Protein AF-F2SRP7-F1 (afdb_monomer)

Solvent-accessible surface area (backbone atoms only — not comparable to full-atom values): 8428 Å² total; per-residue (Å²): 132,83,82,77,86,71,60,65,74,60,65,52,56,50,86,56,75,53,79,65,42,71,67,52,56,50,50,50,52,54,52,51,53,50,48,52,53,48,50,54,50,49,51,56,52,48,57,59,52,58,64,74,75,65,91,77,84,80,84,82,91,74,97,70,97,66,96,82,58,80,70,66,54,55,60,52,47,66,62,46,48,64,56,35,51,52,22,53,72,42,93,46,66,67,43,25,52,54,24,49,50,50,52,52,56,52,62,66,43,94,68,86,41,64,58,69,64,52,56,74,71,56,52,63,64,57,53,56,70,72,46,75,83,77,136

Mean predicted aligned error: 18.13 Å

Radius of gyration: 30.45 Å; Cα contacts (8 Å, |Δi|>4): 37; chains: 1; bounding box: 60×26×94 Å

Foldseek 3Di:
DDDDDDDPVRVCPPPVPPVCDVVNVVVVVVVVVVVVVVVVVVVVVVVVVVVVPDPDDDDDDDDDPDPPCPPPVVVVCVVCVVQLLCLCPDPDPVSVVVSVVVLVVQQPDPPDRVVVVNVVSVCPVSVVVVDPDDD

Structure (mmCIF, N/CA/C/O backbone):
data_AF-F2SRP7-F1
#
_entry.id   AF-F2SRP7-F1
#
loop_
_atom_site.group_PDB
_atom_site.id
_atom_site.type_symbol
_atom_site.label_atom_id
_atom_site.label_alt_id
_atom_site.label_comp_id
_atom_site.label_asym_id
_atom_site.label_entity_id
_atom_site.label_seq_id
_atom_site.pdbx_PDB_ins_code
_atom_site.Cartn_x
_atom_site.Cartn_y
_atom_site.Cartn_z
_atom_site.occupancy
_atom_site.B_iso_or_equiv
_atom_site.auth_seq_id
_atom_site.auth_comp_id
_atom_site.auth_asym_id
_atom_site.auth_atom_id
_atom_site.pdbx_PDB_model_num
ATOM 1 N N . MET A 1 1 ? 28.237 0.890 -78.145 1.00 42.53 1 MET A N 1
ATOM 2 C CA . MET A 1 1 ? 28.627 1.470 -76.840 1.00 42.53 1 MET A CA 1
ATOM 3 C C . MET A 1 1 ? 29.367 0.392 -76.070 1.00 42.53 1 MET A C 1
ATOM 5 O O . MET A 1 1 ? 28.762 -0.626 -75.782 1.00 42.53 1 MET A O 1
ATOM 9 N N . ALA A 1 2 ? 30.671 0.552 -75.839 1.00 49.03 2 ALA A N 1
ATOM 10 C CA . ALA A 1 2 ? 31.455 -0.430 -75.093 1.00 49.03 2 ALA A CA 1
ATOM 11 C C . ALA A 1 2 ? 31.113 -0.331 -73.599 1.00 49.03 2 ALA A C 1
ATOM 13 O O . ALA A 1 2 ? 31.271 0.739 -73.003 1.00 49.03 2 ALA A O 1
ATOM 14 N N . GLU A 1 3 ? 30.631 -1.421 -73.003 1.00 59.94 3 GLU A N 1
ATOM 15 C CA . GLU A 1 3 ? 30.483 -1.526 -71.553 1.00 59.94 3 GLU A CA 1
ATOM 16 C C . GLU A 1 3 ? 31.874 -1.418 -70.923 1.00 59.94 3 GLU A C 1
ATOM 18 O O . GLU A 1 3 ? 32.728 -2.290 -71.079 1.00 59.94 3 GLU A O 1
ATOM 23 N N . ARG A 1 4 ? 32.142 -0.297 -70.245 1.00 69.12 4 ARG A N 1
ATOM 24 C CA . ARG A 1 4 ? 33.375 -0.142 -69.475 1.00 69.12 4 ARG A CA 1
ATOM 25 C C . ARG A 1 4 ? 33.330 -1.139 -68.321 1.00 69.12 4 ARG A C 1
ATOM 27 O O . ARG A 1 4 ? 32.534 -0.970 -67.403 1.00 69.12 4 ARG A O 1
ATOM 34 N N . TYR A 1 5 ? 34.191 -2.152 -68.372 1.00 74.62 5 TYR A N 1
ATOM 35 C CA . TYR A 1 5 ? 34.390 -3.097 -67.278 1.00 74.62 5 TYR A CA 1
ATOM 36 C C . TYR A 1 5 ? 34.846 -2.341 -66.025 1.00 74.62 5 TYR A C 1
ATOM 38 O O . TYR A 1 5 ? 35.922 -1.738 -65.999 1.00 74.62 5 TYR A O 1
ATOM 46 N N . ILE A 1 6 ? 34.003 -2.336 -64.992 1.00 72.06 6 ILE A N 1
ATOM 47 C CA . ILE A 1 6 ? 34.319 -1.745 -63.692 1.00 72.06 6 ILE A CA 1
ATOM 48 C C . ILE A 1 6 ? 34.715 -2.888 -62.753 1.00 72.06 6 I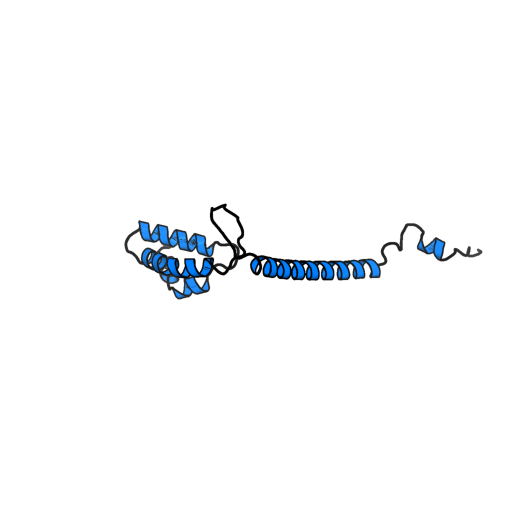LE A C 1
ATOM 50 O O . ILE A 1 6 ? 33.888 -3.767 -62.507 1.00 72.06 6 ILE A O 1
ATOM 54 N N . PRO A 1 7 ? 35.934 -2.875 -62.186 1.00 74.25 7 PRO A N 1
ATOM 55 C CA . PRO A 1 7 ? 36.360 -3.896 -61.237 1.00 74.25 7 PRO A CA 1
ATOM 56 C C . PRO A 1 7 ? 35.437 -3.989 -60.009 1.00 74.25 7 PRO A C 1
ATOM 58 O O . PRO A 1 7 ? 35.095 -2.971 -59.399 1.00 74.25 7 PRO A O 1
ATOM 61 N N . GLU A 1 8 ? 35.077 -5.212 -59.608 1.00 66.06 8 GLU A N 1
ATOM 62 C CA . GLU A 1 8 ? 34.127 -5.508 -58.514 1.00 66.06 8 GLU A CA 1
ATOM 63 C C . GLU A 1 8 ? 34.507 -4.852 -57.171 1.00 66.06 8 GLU A C 1
ATOM 65 O O . GLU A 1 8 ? 33.647 -4.324 -56.462 1.00 66.06 8 GLU A O 1
ATOM 70 N N . HIS A 1 9 ? 35.802 -4.768 -56.846 1.00 68.00 9 HIS A N 1
ATOM 71 C CA . HIS A 1 9 ? 36.281 -4.077 -55.639 1.00 68.00 9 HIS A CA 1
ATOM 72 C C . HIS A 1 9 ? 35.957 -2.573 -55.654 1.00 68.00 9 HIS A C 1
ATOM 74 O O . HIS A 1 9 ? 35.644 -1.984 -54.624 1.00 68.00 9 HIS A O 1
ATOM 80 N N . ARG A 1 10 ? 35.970 -1.940 -56.833 1.00 68.88 10 ARG A N 1
ATOM 81 C CA . ARG A 1 10 ? 35.653 -0.515 -56.996 1.00 68.88 10 ARG A CA 1
ATOM 82 C C . ARG A 1 10 ? 34.143 -0.275 -56.937 1.00 68.88 10 ARG A C 1
ATOM 84 O O . ARG A 1 10 ? 33.699 0.754 -56.435 1.00 68.88 10 ARG A O 1
ATOM 91 N N . ARG A 1 11 ? 33.355 -1.245 -57.414 1.00 65.94 11 ARG A N 1
ATOM 92 C CA . ARG A 1 11 ? 31.885 -1.222 -57.399 1.00 65.94 11 ARG A CA 1
ATOM 93 C C . ARG A 1 11 ? 31.311 -1.415 -55.990 1.00 65.94 11 ARG A C 1
ATOM 95 O O . ARG A 1 11 ? 30.336 -0.760 -55.637 1.00 65.94 11 ARG A O 1
ATOM 102 N N . THR A 1 12 ? 31.948 -2.254 -55.176 1.00 61.66 12 THR A N 1
ATOM 103 C CA . THR A 1 12 ? 31.544 -2.551 -53.787 1.00 61.66 12 THR A CA 1
ATOM 104 C C . THR A 1 12 ? 31.955 -1.476 -52.774 1.00 61.66 12 THR A C 1
ATOM 106 O O . THR A 1 12 ? 31.278 -1.309 -51.761 1.00 61.66 12 THR A O 1
ATOM 109 N N . GLN A 1 13 ? 33.014 -0.707 -53.051 1.00 63.81 13 GLN A N 1
ATOM 110 C CA . GLN A 1 13 ? 33.516 0.358 -52.165 1.00 63.81 13 GLN A CA 1
ATOM 111 C C . GLN A 1 13 ? 32.942 1.754 -52.474 1.00 63.81 13 GLN A C 1
ATOM 113 O O . GLN A 1 13 ? 33.062 2.674 -51.663 1.00 63.81 13 GLN A O 1
ATOM 118 N N . PHE A 1 14 ? 32.286 1.944 -53.623 1.00 59.75 14 PHE A N 1
ATOM 119 C CA . PHE A 1 14 ? 31.694 3.232 -53.983 1.00 59.75 14 PHE A CA 1
ATOM 120 C C . PHE A 1 14 ? 30.504 3.586 -53.068 1.00 59.75 14 PHE A C 1
ATOM 122 O O . PHE A 1 14 ? 29.571 2.799 -52.896 1.00 59.75 14 PHE A O 1
ATOM 129 N N . LYS A 1 15 ? 30.526 4.798 -52.490 1.00 60.12 15 LYS A N 1
ATOM 130 C CA . LYS A 1 15 ? 29.498 5.343 -51.576 1.00 60.12 15 LYS A CA 1
ATOM 131 C C . LYS A 1 15 ? 29.211 4.49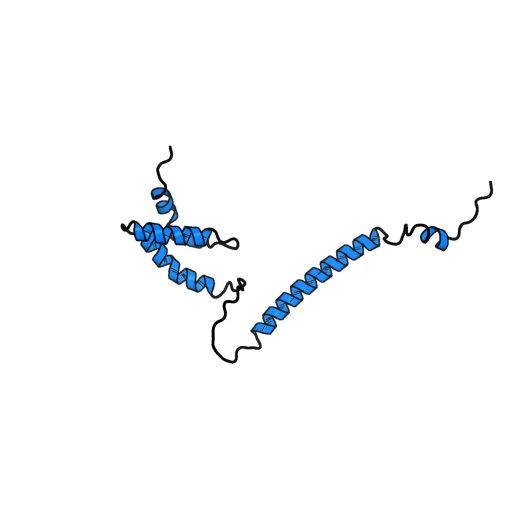7 -50.325 1.00 60.12 15 LYS A C 1
ATOM 133 O O . LYS A 1 15 ? 28.099 4.569 -49.809 1.00 60.12 15 LYS A O 1
ATOM 138 N N . ALA A 1 16 ? 30.168 3.687 -49.857 1.00 58.16 16 ALA A N 1
ATOM 139 C CA . ALA A 1 16 ? 29.989 2.829 -48.676 1.00 58.16 16 ALA A CA 1
ATOM 140 C C . ALA A 1 16 ? 28.695 1.982 -48.729 1.00 58.16 16 ALA A C 1
ATOM 142 O O . ALA A 1 16 ? 28.152 1.563 -47.713 1.00 58.16 16 ALA A O 1
ATOM 143 N N . LYS A 1 17 ? 28.172 1.701 -49.932 1.00 55.81 17 LYS A N 1
ATOM 144 C CA . LYS A 1 17 ? 26.840 1.104 -50.116 1.00 55.81 17 LYS A CA 1
ATOM 145 C C . LYS A 1 17 ? 26.774 -0.364 -49.659 1.00 55.81 17 LYS A C 1
ATOM 147 O O . LYS A 1 17 ? 25.708 -0.969 -49.693 1.00 55.81 17 LYS A O 1
ATOM 152 N N . GLY A 1 18 ? 27.915 -0.919 -49.240 1.00 55.03 18 GLY A N 1
ATOM 153 C CA . GLY A 1 18 ? 28.077 -2.248 -48.661 1.00 55.03 18 GLY A CA 1
ATOM 154 C C . GLY A 1 18 ? 28.767 -2.278 -47.293 1.00 55.03 18 GLY A C 1
ATOM 155 O O . GLY A 1 18 ? 29.137 -3.370 -46.877 1.00 55.03 18 GLY A O 1
ATOM 156 N N . THR A 1 19 ? 28.955 -1.144 -46.596 1.00 57.66 19 THR A N 1
ATOM 157 C CA . THR A 1 19 ? 29.551 -1.142 -45.236 1.00 57.66 19 THR A CA 1
ATOM 158 C C . THR A 1 19 ? 28.616 -1.675 -44.159 1.00 57.66 19 THR A C 1
ATOM 160 O O . THR A 1 19 ? 29.074 -1.983 -43.071 1.00 57.66 19 THR A O 1
ATOM 163 N N . PHE A 1 20 ? 27.319 -1.776 -44.446 1.00 59.84 20 PHE A N 1
ATOM 164 C CA . PHE A 1 20 ? 26.365 -2.464 -43.586 1.00 59.84 20 PHE A CA 1
ATOM 165 C C . PHE A 1 20 ? 25.453 -3.297 -44.471 1.00 59.84 20 PHE A C 1
ATOM 167 O O . PHE A 1 20 ? 24.365 -2.868 -44.866 1.00 59.84 20 PHE A O 1
ATOM 174 N N . LYS A 1 21 ? 25.923 -4.491 -44.840 1.00 68.44 21 LYS A N 1
ATOM 175 C CA . LYS A 1 21 ? 25.038 -5.478 -45.467 1.00 68.44 21 LYS A CA 1
ATOM 176 C C . LYS A 1 21 ? 23.874 -5.731 -44.501 1.00 68.44 21 LYS A C 1
ATOM 178 O O . LYS A 1 21 ? 24.071 -5.740 -43.288 1.00 68.44 21 LYS A O 1
ATOM 183 N N . GLN A 1 22 ? 22.657 -5.919 -45.009 1.00 66.50 22 GLN A N 1
ATOM 184 C CA . GLN A 1 22 ? 21.487 -6.212 -44.161 1.00 66.50 22 GLN A CA 1
ATOM 185 C C . GLN A 1 22 ? 21.757 -7.395 -43.211 1.00 66.50 22 GLN A C 1
ATOM 187 O O . GLN A 1 22 ? 21.367 -7.356 -42.044 1.00 66.50 22 GLN A O 1
ATOM 192 N N . ASP A 1 23 ? 22.532 -8.375 -43.678 1.00 69.44 23 ASP A N 1
ATOM 193 C CA . ASP A 1 23 ? 22.999 -9.513 -42.884 1.00 69.44 23 ASP A CA 1
ATOM 194 C C . ASP A 1 23 ? 23.930 -9.109 -41.734 1.00 69.44 23 ASP A C 1
ATOM 196 O O . ASP A 1 23 ? 23.852 -9.673 -40.649 1.00 69.44 23 ASP A O 1
ATOM 200 N N . GLU A 1 24 ? 24.772 -8.095 -41.925 1.00 74.00 24 GLU A N 1
ATOM 201 C CA . GLU A 1 24 ? 25.683 -7.578 -40.902 1.00 74.00 24 GLU A CA 1
ATOM 202 C C . GLU A 1 24 ? 24.930 -6.793 -39.820 1.00 74.00 24 GLU A C 1
ATOM 204 O O . GLU A 1 24 ? 25.198 -6.954 -38.633 1.00 74.00 24 GLU A O 1
ATOM 209 N N . LEU A 1 25 ? 23.909 -6.017 -40.201 1.00 73.25 25 LEU A N 1
ATOM 210 C CA . LEU A 1 25 ? 23.003 -5.350 -39.254 1.00 73.25 25 LEU A CA 1
ATOM 211 C C . LEU A 1 25 ? 22.171 -6.353 -38.452 1.00 73.25 25 LEU A C 1
ATOM 213 O O . LEU A 1 25 ? 21.929 -6.157 -37.259 1.00 73.25 25 LEU A O 1
ATOM 217 N N . ARG A 1 26 ? 21.711 -7.425 -39.103 1.00 79.25 26 ARG A N 1
ATOM 218 C CA . ARG A 1 26 ? 20.987 -8.509 -38.439 1.00 79.25 26 ARG A CA 1
ATOM 219 C C . ARG A 1 26 ? 21.894 -9.250 -37.459 1.00 79.25 26 ARG A C 1
ATOM 221 O O . ARG A 1 26 ? 21.536 -9.360 -36.290 1.00 79.25 26 ARG A O 1
ATOM 228 N N . ARG A 1 27 ? 23.085 -9.646 -37.905 1.00 82.62 27 ARG A N 1
ATOM 229 C CA . ARG A 1 27 ? 24.101 -10.290 -37.071 1.00 82.62 27 ARG A CA 1
ATOM 230 C C . ARG A 1 27 ? 24.484 -9.418 -35.874 1.00 82.62 27 ARG A C 1
ATOM 232 O O . ARG A 1 27 ? 24.480 -9.907 -34.754 1.00 82.62 27 ARG A O 1
ATOM 239 N N . ARG A 1 28 ? 24.697 -8.114 -36.074 1.00 82.94 28 ARG A N 1
ATOM 240 C CA . ARG A 1 28 ? 25.009 -7.171 -34.988 1.00 82.94 28 ARG A CA 1
ATOM 241 C C . ARG A 1 28 ? 23.888 -7.075 -33.951 1.00 82.94 28 ARG A C 1
ATOM 243 O O . ARG A 1 28 ? 24.176 -7.012 -32.762 1.00 82.94 28 ARG A O 1
ATOM 250 N N . ARG A 1 29 ? 22.616 -7.085 -34.371 1.00 84.19 29 ARG A N 1
ATOM 251 C CA . ARG A 1 29 ? 21.470 -7.108 -33.439 1.00 84.19 29 ARG A CA 1
ATOM 252 C C . ARG A 1 29 ? 21.411 -8.403 -32.632 1.00 84.19 29 ARG A C 1
ATOM 254 O O . ARG A 1 29 ? 21.135 -8.358 -31.436 1.00 84.19 29 ARG A O 1
ATOM 261 N N . GLU A 1 30 ? 21.660 -9.536 -33.278 1.00 87.19 30 GLU A N 1
ATOM 262 C CA . GLU A 1 30 ? 21.671 -10.848 -32.627 1.00 87.19 30 GLU A CA 1
ATOM 263 C C . GLU A 1 30 ? 22.833 -10.953 -31.623 1.00 87.19 30 GLU A C 1
ATOM 265 O O . GLU A 1 30 ? 22.611 -11.315 -30.468 1.00 87.19 30 GLU A O 1
ATOM 270 N N . GLU A 1 31 ? 24.040 -10.532 -32.012 1.00 89.56 31 GLU A N 1
ATOM 271 C CA . GLU A 1 31 ? 25.229 -10.496 -31.149 1.00 89.56 31 GLU A CA 1
ATOM 272 C C . GLU A 1 31 ? 25.028 -9.570 -29.939 1.00 89.56 31 GLU A C 1
ATOM 274 O O . GLU A 1 31 ? 25.222 -10.005 -28.804 1.00 89.56 31 GLU A O 1
ATOM 279 N N . GLN A 1 32 ? 24.537 -8.341 -30.148 1.00 88.94 32 GLN A N 1
ATOM 280 C CA . GLN A 1 32 ? 24.255 -7.396 -29.058 1.00 88.94 32 GLN A CA 1
ATOM 281 C C . GLN A 1 32 ? 23.196 -7.927 -28.088 1.00 88.94 32 GLN A C 1
ATOM 283 O O . GLN A 1 32 ? 23.334 -7.787 -26.875 1.00 88.94 32 GLN A O 1
ATOM 288 N N . GLN A 1 33 ? 22.136 -8.567 -28.589 1.00 88.94 33 GLN A N 1
ATOM 289 C CA . GLN A 1 33 ? 21.108 -9.138 -27.720 1.00 88.94 33 GLN A CA 1
ATOM 290 C C . GLN A 1 33 ? 21.659 -10.292 -26.870 1.00 88.94 33 GLN A C 1
ATOM 292 O O . GLN A 1 33 ? 21.318 -10.410 -25.690 1.00 88.94 33 GLN A O 1
ATOM 297 N N . VAL A 1 34 ? 22.496 -11.153 -27.454 1.00 91.06 34 VAL A N 1
ATOM 298 C CA . VAL A 1 34 ? 23.145 -12.252 -26.729 1.00 91.06 34 VAL A CA 1
ATOM 299 C C . VAL A 1 34 ? 24.117 -11.709 -25.684 1.00 91.06 34 VAL A C 1
ATOM 301 O O . VAL A 1 34 ? 24.115 -12.199 -24.554 1.00 91.06 34 VAL A O 1
ATOM 304 N N . GLU A 1 35 ? 24.887 -10.677 -26.021 1.00 91.44 35 GLU A N 1
ATOM 305 C CA . GLU A 1 35 ? 25.814 -10.012 -25.106 1.00 91.44 35 GLU A CA 1
ATOM 306 C C . GLU A 1 35 ? 25.080 -9.390 -23.914 1.00 91.44 35 GLU A C 1
ATOM 308 O O . GLU A 1 35 ? 25.421 -9.698 -22.775 1.00 91.44 35 GLU A O 1
ATOM 313 N N . ILE A 1 36 ? 23.983 -8.658 -24.147 1.00 89.06 36 ILE A N 1
ATOM 314 C CA . ILE A 1 36 ? 23.136 -8.100 -23.078 1.00 89.06 36 ILE A CA 1
ATOM 315 C C . ILE A 1 36 ? 22.589 -9.210 -22.171 1.00 89.06 36 ILE A C 1
ATOM 317 O O . ILE A 1 36 ? 22.611 -9.096 -20.945 1.00 89.06 36 ILE A O 1
ATOM 321 N N . ARG A 1 37 ? 22.106 -10.320 -22.747 1.00 88.62 37 ARG A N 1
ATOM 322 C CA . ARG A 1 37 ? 21.601 -11.459 -21.959 1.00 88.62 37 ARG A CA 1
ATOM 323 C C . ARG A 1 37 ? 22.706 -12.123 -21.141 1.00 88.62 37 ARG A C 1
ATOM 325 O O . ARG A 1 37 ? 22.458 -12.515 -20.001 1.00 88.62 37 ARG A O 1
ATOM 332 N N . LYS A 1 38 ? 23.905 -12.266 -21.711 1.00 91.88 38 LYS A N 1
ATOM 333 C CA . LYS A 1 38 ? 25.068 -12.845 -21.032 1.00 91.88 38 LYS A CA 1
ATOM 334 C C . LYS A 1 38 ? 25.543 -11.935 -19.903 1.00 91.88 38 LYS A C 1
ATOM 336 O O . LYS A 1 38 ? 25.690 -12.427 -18.793 1.00 91.88 38 LYS A O 1
ATOM 341 N N . GLN A 1 39 ? 25.673 -10.635 -20.157 1.00 85.94 39 GLN A N 1
ATOM 342 C CA . GLN A 1 39 ? 26.057 -9.634 -19.165 1.00 85.94 39 GLN A CA 1
ATOM 343 C C . GLN A 1 39 ? 25.051 -9.585 -18.014 1.00 85.94 39 GLN A C 1
ATOM 345 O O . GLN A 1 39 ? 25.449 -9.677 -16.861 1.00 85.94 39 GLN A O 1
ATOM 350 N N . LYS A 1 40 ? 23.741 -9.577 -18.302 1.00 89.19 40 LYS A N 1
ATOM 351 C CA . LYS A 1 40 ? 22.703 -9.635 -17.260 1.00 89.19 40 LYS A CA 1
ATOM 352 C C . LYS A 1 40 ? 22.770 -10.934 -16.450 1.00 89.19 40 LYS A C 1
ATOM 354 O O . LYS A 1 40 ? 22.550 -10.920 -15.241 1.00 89.19 40 LYS A O 1
ATOM 359 N N . ARG A 1 41 ? 23.063 -12.075 -17.086 1.00 88.19 41 ARG A N 1
ATOM 360 C CA . ARG A 1 41 ? 23.262 -13.353 -16.377 1.00 88.19 41 ARG A CA 1
ATOM 361 C C . ARG A 1 41 ? 24.507 -13.308 -15.489 1.00 88.19 41 ARG A C 1
ATOM 363 O O . ARG A 1 41 ? 24.453 -13.783 -14.360 1.00 88.19 41 ARG A O 1
ATOM 370 N N . GLU A 1 42 ? 25.603 -12.760 -15.997 1.00 84.94 42 GLU A N 1
ATOM 371 C CA . GLU A 1 42 ? 26.875 -12.640 -15.289 1.00 84.94 42 GLU A CA 1
ATOM 372 C C . GLU A 1 42 ? 26.778 -11.674 -14.107 1.00 84.94 42 GLU A C 1
ATOM 374 O O . GLU A 1 42 ? 27.212 -12.020 -13.017 1.00 84.94 42 GLU A O 1
ATOM 379 N N . GLU A 1 43 ? 26.104 -10.536 -14.273 1.00 83.25 43 GLU A N 1
ATOM 380 C CA . GLU A 1 43 ? 25.811 -9.582 -13.203 1.00 83.25 43 GLU A CA 1
ATOM 381 C C . GLU A 1 43 ? 24.980 -10.230 -12.085 1.00 83.25 43 GLU A C 1
ATOM 383 O O . GLU A 1 43 ? 25.334 -10.135 -10.911 1.00 83.25 43 GLU A O 1
ATOM 388 N N . ASN A 1 44 ? 23.920 -10.967 -12.435 1.00 75.75 44 ASN A N 1
ATOM 389 C CA . ASN A 1 44 ? 23.123 -11.710 -11.453 1.00 75.75 44 ASN A CA 1
ATOM 390 C C . ASN A 1 44 ? 23.947 -12.785 -10.725 1.00 75.75 44 ASN A C 1
ATOM 392 O O . ASN A 1 44 ? 23.777 -12.999 -9.525 1.00 75.75 44 ASN A O 1
ATOM 396 N N . LEU A 1 45 ? 24.852 -13.469 -11.431 1.00 74.56 45 LEU A N 1
ATOM 397 C CA . LEU A 1 45 ? 25.727 -14.474 -10.832 1.00 74.56 45 LEU A CA 1
ATOM 398 C C . LEU A 1 45 ? 26.798 -13.837 -9.929 1.00 74.56 45 LEU A C 1
ATOM 400 O O . LEU A 1 45 ? 27.111 -14.387 -8.875 1.00 74.56 45 LEU A O 1
ATOM 404 N N . ALA A 1 46 ? 27.337 -12.680 -10.320 1.00 76.31 46 ALA A N 1
ATOM 405 C CA . ALA A 1 46 ? 28.306 -11.912 -9.547 1.00 76.31 46 ALA A CA 1
ATOM 406 C C . ALA A 1 46 ? 27.685 -11.363 -8.257 1.00 76.31 46 ALA A C 1
ATOM 408 O O . ALA A 1 46 ? 28.277 -11.538 -7.195 1.00 76.31 46 ALA A O 1
ATOM 409 N N . LYS A 1 47 ? 26.463 -10.814 -8.318 1.00 77.69 47 LYS A N 1
ATOM 410 C CA . LYS A 1 47 ? 25.692 -10.385 -7.135 1.00 77.69 47 LYS A CA 1
ATOM 411 C C . LYS A 1 47 ? 25.515 -11.528 -6.130 1.00 77.69 47 LYS A C 1
ATOM 413 O O . LYS A 1 47 ? 25.835 -11.374 -4.956 1.00 77.69 47 LYS A O 1
ATOM 418 N N . ARG A 1 48 ? 25.138 -12.723 -6.603 1.00 68.25 48 ARG A N 1
ATOM 419 C CA . ARG A 1 48 ? 25.011 -13.926 -5.753 1.00 68.25 48 ARG A CA 1
ATOM 420 C C . ARG A 1 48 ? 26.338 -14.384 -5.138 1.00 68.25 48 ARG A C 1
ATOM 422 O O . ARG A 1 48 ? 26.352 -14.876 -4.016 1.00 68.25 48 ARG A O 1
ATOM 429 N N . ARG A 1 49 ? 27.458 -14.232 -5.852 1.00 67.19 49 ARG A N 1
ATOM 430 C CA . ARG A 1 49 ? 28.797 -14.586 -5.346 1.00 67.19 49 ARG A CA 1
ATOM 431 C C . ARG A 1 49 ? 29.358 -13.551 -4.367 1.00 67.19 49 ARG A C 1
ATOM 433 O O . ARG A 1 49 ? 30.041 -13.945 -3.430 1.00 67.19 49 ARG A O 1
ATOM 440 N N . GLY A 1 50 ? 29.047 -12.267 -4.555 1.00 54.22 50 GLY A N 1
ATOM 441 C CA . GLY A 1 50 ? 29.457 -11.182 -3.657 1.00 54.22 50 GLY A CA 1
ATOM 442 C C . GLY A 1 50 ? 28.825 -11.280 -2.267 1.00 54.22 50 GLY A C 1
ATOM 443 O O . GLY A 1 50 ? 29.484 -10.981 -1.279 1.00 54.22 50 GLY A O 1
ATOM 444 N N . ILE A 1 51 ? 27.593 -11.789 -2.181 1.00 54.34 51 ILE A N 1
ATOM 445 C CA . ILE A 1 51 ? 26.880 -11.980 -0.906 1.00 54.34 51 ILE A CA 1
ATOM 446 C C . ILE A 1 51 ? 27.377 -13.235 -0.158 1.00 54.34 51 ILE A C 1
ATOM 448 O O . ILE A 1 51 ? 27.402 -13.261 1.068 1.00 54.34 51 ILE A O 1
ATOM 452 N N . GLY A 1 52 ? 27.855 -14.262 -0.871 1.00 45.03 52 GLY A N 1
ATOM 453 C CA . GLY A 1 52 ? 28.332 -15.511 -0.258 1.00 45.03 52 GLY A CA 1
ATOM 454 C C . GLY A 1 52 ? 29.732 -15.462 0.373 1.00 45.03 52 GLY A C 1
ATOM 455 O O . GLY A 1 52 ? 30.104 -16.407 1.062 1.00 45.03 52 GLY A O 1
ATOM 456 N N . ALA A 1 53 ? 30.520 -14.405 0.141 1.00 43.34 53 ALA A N 1
ATOM 457 C CA . ALA A 1 53 ? 31.933 -14.344 0.546 1.00 43.34 53 ALA A CA 1
ATOM 458 C C . ALA A 1 53 ? 32.249 -13.304 1.640 1.00 43.34 53 ALA A C 1
ATOM 460 O O . ALA A 1 53 ? 33.405 -13.184 2.039 1.00 43.34 53 ALA A O 1
ATOM 461 N N . GLY A 1 54 ? 31.252 -12.561 2.131 1.00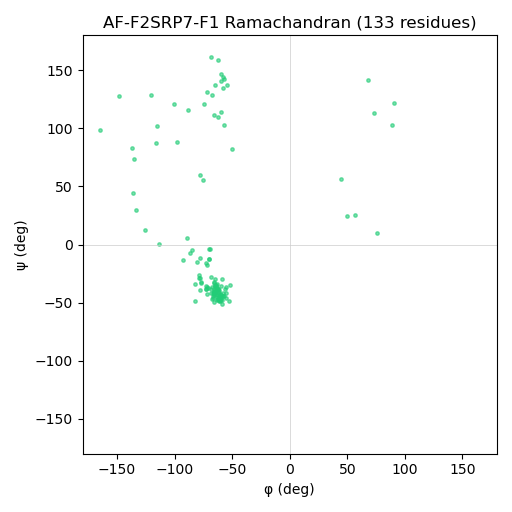 40.16 54 GLY A N 1
ATOM 462 C CA . GLY A 1 54 ? 31.466 -11.414 3.018 1.00 40.16 54 GLY A CA 1
ATOM 463 C C . GLY A 1 54 ? 30.512 -11.339 4.205 1.00 40.16 54 GLY A C 1
ATOM 464 O O . GLY A 1 54 ? 30.004 -10.263 4.487 1.00 40.16 54 GLY A O 1
ATOM 465 N N . ILE A 1 55 ? 30.248 -12.446 4.908 1.00 38.16 55 ILE A N 1
ATOM 466 C CA . ILE A 1 55 ? 29.631 -12.376 6.244 1.00 38.16 55 ILE A CA 1
ATOM 467 C C . ILE A 1 55 ? 30.746 -12.476 7.280 1.00 38.16 55 ILE A C 1
ATOM 469 O O . ILE A 1 55 ? 31.133 -13.552 7.729 1.00 38.16 55 ILE A O 1
ATOM 473 N N . GLY A 1 56 ? 31.283 -11.308 7.616 1.00 36.03 56 GLY A N 1
ATOM 474 C CA . GLY A 1 56 ? 32.266 -11.115 8.665 1.00 36.03 56 GLY A CA 1
ATOM 475 C C . GLY A 1 56 ? 32.365 -9.638 9.023 1.00 36.03 56 GLY A C 1
ATOM 476 O O . GLY A 1 56 ? 33.095 -8.907 8.367 1.00 36.03 56 GLY A O 1
ATOM 477 N N . ALA A 1 57 ? 31.678 -9.275 10.107 1.00 32.09 57 ALA A N 1
ATOM 478 C CA . ALA A 1 57 ? 31.864 -8.080 10.934 1.00 32.09 57 ALA A CA 1
ATOM 479 C C . ALA A 1 57 ? 31.090 -6.782 10.597 1.00 32.09 57 ALA A C 1
ATOM 481 O O . ALA A 1 57 ? 31.265 -6.151 9.563 1.00 32.09 57 ALA A O 1
ATOM 482 N N . SER A 1 58 ? 30.337 -6.3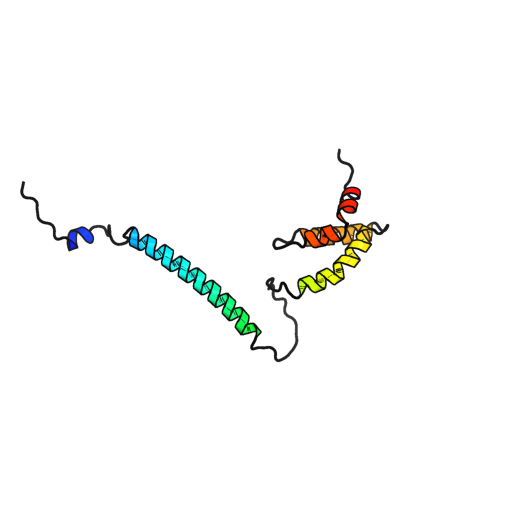80 11.633 1.00 32.16 58 SER A N 1
ATOM 483 C CA . SER A 1 58 ? 30.185 -5.032 12.207 1.00 32.16 58 SER A CA 1
ATOM 484 C C . SER A 1 58 ? 29.388 -3.946 11.474 1.00 32.16 58 SER A C 1
ATOM 486 O O . SER A 1 58 ? 29.855 -3.380 10.497 1.00 32.16 58 SER A O 1
ATOM 488 N N . ASP A 1 59 ? 28.271 -3.598 12.127 1.00 33.94 59 ASP A N 1
ATOM 489 C CA . ASP A 1 59 ? 27.952 -2.270 12.684 1.00 33.94 59 ASP A CA 1
ATOM 490 C C . ASP A 1 59 ? 27.705 -1.071 11.751 1.00 33.94 59 ASP A C 1
ATOM 492 O O . ASP A 1 59 ? 28.423 -0.818 10.792 1.00 33.94 59 ASP A O 1
ATOM 496 N N . GLY A 1 60 ? 26.726 -0.258 12.159 1.00 36.69 60 GLY A N 1
ATOM 497 C CA . GLY A 1 60 ? 26.655 1.159 11.806 1.00 36.69 60 GLY A CA 1
ATOM 498 C C . GLY A 1 60 ? 25.910 1.478 10.514 1.00 36.69 60 GLY A C 1
ATOM 499 O O . GLY A 1 60 ? 26.432 1.336 9.415 1.00 36.69 60 GLY A O 1
ATOM 500 N N . GLY A 1 61 ? 24.678 1.963 10.664 1.00 44.28 61 GLY A N 1
ATOM 501 C CA . GLY A 1 61 ? 23.759 2.222 9.565 1.00 44.28 61 GLY A CA 1
ATOM 502 C C . GLY A 1 61 ? 24.251 3.224 8.525 1.00 44.28 61 GLY A C 1
ATOM 503 O O . GLY A 1 61 ? 24.873 4.227 8.849 1.00 44.28 61 GLY A O 1
ATOM 504 N N . MET A 1 62 ? 23.853 2.976 7.280 1.00 33.66 62 MET A N 1
ATOM 505 C CA . MET A 1 62 ? 23.700 3.980 6.237 1.00 33.66 62 MET A CA 1
ATOM 506 C C . MET A 1 62 ? 22.561 3.531 5.327 1.00 33.66 62 MET A C 1
ATOM 508 O O . MET A 1 62 ? 22.522 2.395 4.861 1.00 33.66 62 MET A O 1
ATOM 512 N N . LEU A 1 63 ? 21.621 4.445 5.123 1.00 47.56 63 LEU A N 1
ATOM 513 C CA . LEU A 1 63 ? 20.467 4.330 4.246 1.00 47.56 63 LEU A CA 1
ATOM 514 C C . LEU A 1 63 ? 20.956 4.020 2.823 1.00 47.56 63 LEU A C 1
ATOM 516 O O . LEU A 1 63 ? 21.452 4.906 2.130 1.00 47.56 63 LEU A O 1
ATOM 520 N N . ALA A 1 64 ? 20.845 2.763 2.407 1.00 39.62 64 ALA A N 1
ATOM 521 C CA . ALA A 1 64 ? 21.063 2.347 1.033 1.00 39.62 64 ALA A CA 1
ATOM 522 C C . ALA A 1 64 ? 19.731 1.834 0.489 1.00 39.62 64 ALA A C 1
ATOM 524 O O . ALA A 1 64 ? 19.285 0.734 0.804 1.00 39.62 64 ALA A O 1
ATOM 525 N N . ASP A 1 65 ? 19.106 2.707 -0.294 1.00 40.19 65 ASP A N 1
ATOM 526 C CA . ASP A 1 65 ? 18.027 2.467 -1.245 1.00 40.19 65 ASP A CA 1
ATOM 527 C C . ASP A 1 65 ? 18.391 1.288 -2.170 1.00 40.19 65 ASP A C 1
ATOM 529 O O . ASP A 1 65 ? 18.964 1.456 -3.245 1.00 40.19 65 ASP A O 1
ATOM 533 N N . SER A 1 66 ? 18.166 0.064 -1.689 1.00 37.06 66 SER A N 1
ATOM 534 C CA . SER A 1 66 ? 18.449 -1.186 -2.397 1.00 37.06 66 SER A CA 1
ATOM 535 C C . SER A 1 66 ? 17.259 -2.130 -2.235 1.00 37.06 66 SER A C 1
ATOM 537 O O . SER A 1 66 ? 17.298 -3.108 -1.492 1.00 37.06 66 SER A O 1
ATOM 539 N N . ASP A 1 67 ? 16.188 -1.794 -2.951 1.00 45.66 67 ASP A N 1
ATOM 540 C CA . ASP A 1 67 ? 14.912 -2.511 -3.063 1.00 45.66 67 ASP A CA 1
ATOM 541 C C . ASP A 1 67 ? 15.026 -3.769 -3.963 1.00 45.66 67 ASP A C 1
ATOM 543 O O . ASP A 1 67 ? 14.333 -3.908 -4.970 1.00 45.66 67 ASP A O 1
ATOM 547 N N . ASP A 1 68 ? 15.960 -4.675 -3.639 1.00 40.69 68 ASP A N 1
ATOM 548 C CA . ASP A 1 68 ? 16.091 -6.012 -4.265 1.00 40.69 68 ASP A CA 1
ATOM 549 C C . ASP A 1 68 ? 16.283 -7.122 -3.213 1.00 40.69 68 ASP A C 1
ATOM 551 O O . ASP A 1 68 ? 16.915 -8.143 -3.462 1.00 40.69 68 ASP A O 1
ATOM 555 N N . GLU A 1 69 ? 15.725 -6.928 -2.017 1.00 42.91 69 GLU A N 1
ATOM 556 C CA . GLU A 1 69 ? 15.667 -7.939 -0.961 1.00 42.91 69 GLU A CA 1
ATOM 557 C C . GLU A 1 69 ? 14.196 -8.280 -0.682 1.00 42.91 69 GLU A C 1
ATOM 559 O O . GLU A 1 69 ? 13.540 -7.713 0.187 1.00 42.91 69 GLU A O 1
ATOM 564 N N . ALA A 1 70 ? 13.656 -9.233 -1.444 1.00 50.44 70 ALA A N 1
ATOM 565 C CA . ALA A 1 70 ? 12.336 -9.818 -1.189 1.00 50.44 70 ALA A CA 1
ATOM 566 C C . ALA A 1 70 ? 12.301 -10.698 0.085 1.00 50.44 70 ALA A C 1
ATOM 568 O O . ALA A 1 70 ? 11.246 -11.198 0.452 1.00 50.44 70 ALA A O 1
ATOM 569 N N . GLY A 1 71 ? 13.436 -10.901 0.766 1.00 51.56 71 GLY A N 1
ATOM 570 C CA . GLY A 1 71 ? 13.552 -11.748 1.958 1.00 51.56 71 GLY A CA 1
ATOM 571 C C . GLY A 1 71 ? 13.132 -11.087 3.284 1.00 51.56 71 GLY A C 1
ATOM 572 O O . GLY A 1 71 ? 12.360 -11.697 4.018 1.00 51.56 71 GLY A O 1
ATOM 573 N N . PRO A 1 72 ? 13.590 -9.862 3.624 1.00 54.38 72 PRO A N 1
ATOM 574 C CA . PRO A 1 72 ? 13.273 -9.214 4.905 1.00 54.38 72 PRO A CA 1
ATOM 575 C C . PRO A 1 72 ? 11.872 -8.584 4.954 1.00 54.38 72 PRO A C 1
ATOM 577 O O . PRO A 1 72 ? 11.265 -8.503 6.023 1.00 54.38 72 PRO A O 1
ATOM 580 N N . ILE A 1 73 ? 11.352 -8.145 3.802 1.00 57.50 73 ILE A N 1
ATOM 581 C CA . ILE A 1 73 ? 10.106 -7.368 3.707 1.00 57.50 73 ILE A CA 1
ATOM 582 C C . ILE A 1 73 ? 8.877 -8.252 3.964 1.00 57.50 73 ILE A C 1
ATOM 584 O O . ILE A 1 73 ? 7.922 -7.801 4.592 1.00 57.50 73 ILE A O 1
ATOM 588 N N . GLU A 1 74 ? 8.891 -9.515 3.527 1.00 63.72 74 GLU A N 1
ATOM 589 C CA . GLU A 1 74 ? 7.774 -10.444 3.758 1.00 63.72 74 GLU A CA 1
ATOM 590 C C . GLU A 1 74 ? 7.591 -10.761 5.249 1.00 63.72 74 GLU A C 1
ATOM 592 O O . GLU A 1 74 ? 6.470 -10.730 5.750 1.00 63.72 74 GLU A O 1
ATOM 597 N N . THR A 1 75 ? 8.687 -10.957 5.987 1.00 68.56 75 THR A N 1
ATOM 598 C CA . THR A 1 75 ? 8.642 -11.194 7.439 1.00 68.56 75 THR A CA 1
ATOM 599 C C . THR A 1 75 ? 8.118 -10.002 8.237 1.00 68.56 75 THR A C 1
ATOM 601 O O . THR A 1 75 ? 7.416 -10.190 9.230 1.00 68.56 75 THR A O 1
ATOM 604 N N . GLU A 1 76 ? 8.434 -8.776 7.819 1.00 74.25 76 GLU A N 1
ATOM 605 C CA . GLU A 1 76 ? 7.927 -7.565 8.473 1.00 74.25 76 GLU A CA 1
ATOM 606 C C . GLU A 1 76 ? 6.437 -7.349 8.160 1.00 74.25 76 GLU A C 1
ATOM 608 O O . GLU A 1 76 ? 5.647 -7.022 9.047 1.00 74.25 76 GLU A O 1
ATOM 613 N N . LEU A 1 77 ? 6.026 -7.637 6.920 1.00 78.94 77 LEU A N 1
ATOM 614 C CA . LEU A 1 77 ? 4.624 -7.607 6.501 1.00 78.94 77 LEU A CA 1
ATOM 615 C C . LEU A 1 77 ? 3.762 -8.613 7.264 1.00 78.94 77 LEU A C 1
ATOM 617 O O . LEU A 1 77 ? 2.647 -8.273 7.657 1.00 78.94 77 LEU A O 1
ATOM 621 N N . ASP A 1 78 ? 4.268 -9.825 7.494 1.00 81.38 78 ASP A N 1
ATOM 622 C CA . ASP A 1 78 ? 3.554 -10.860 8.246 1.00 81.38 78 ASP A CA 1
ATOM 623 C C . ASP A 1 78 ? 3.330 -10.455 9.716 1.00 81.38 78 ASP A C 1
ATOM 625 O O . ASP A 1 78 ? 2.320 -10.831 10.316 1.00 81.38 78 ASP A O 1
ATOM 629 N N . ALA A 1 79 ? 4.229 -9.648 10.290 1.00 86.00 79 ALA A N 1
ATOM 630 C CA . ALA A 1 79 ? 4.069 -9.097 11.633 1.00 86.00 79 ALA A CA 1
ATOM 631 C C . ALA A 1 79 ? 3.094 -7.904 11.672 1.00 86.00 79 ALA A C 1
ATOM 633 O O . ALA A 1 79 ? 2.302 -7.789 12.609 1.00 86.00 79 ALA A O 1
ATOM 634 N N . GLU A 1 80 ? 3.121 -7.029 10.661 1.00 88.31 80 GLU A N 1
ATOM 635 C CA . GLU A 1 80 ? 2.322 -5.795 10.640 1.00 88.31 80 GLU A CA 1
ATOM 636 C C . GLU A 1 80 ? 0.866 -6.020 10.180 1.00 88.31 80 GLU A C 1
ATOM 638 O O . GLU A 1 80 ? -0.060 -5.374 10.685 1.00 88.31 80 GLU A O 1
ATOM 643 N N . LEU A 1 81 ? 0.627 -6.960 9.256 1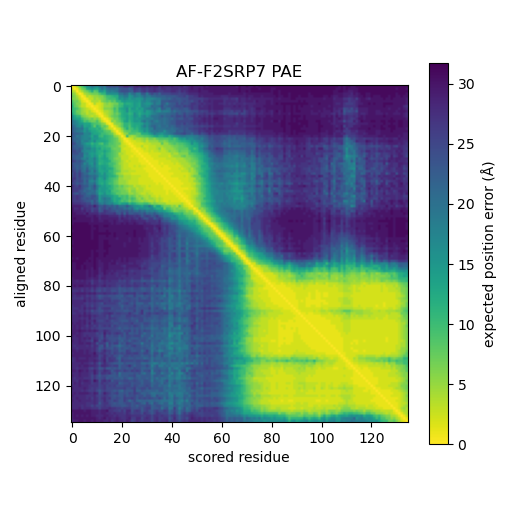.00 91.38 81 LEU A N 1
ATOM 644 C CA . LEU A 1 81 ? -0.701 -7.240 8.691 1.00 91.38 81 LEU A CA 1
ATOM 645 C C . LEU A 1 81 ? -1.777 -7.502 9.762 1.00 91.38 81 LEU A C 1
ATOM 647 O O . LEU A 1 81 ? -2.833 -6.866 9.696 1.00 91.38 81 LEU A O 1
ATOM 651 N N . PRO A 1 82 ? -1.556 -8.367 10.773 1.00 93.75 82 PRO A N 1
ATOM 652 C CA . PRO A 1 82 ? -2.546 -8.615 11.819 1.00 93.75 82 PRO A CA 1
ATOM 653 C C . PRO A 1 82 ? -2.936 -7.361 12.611 1.00 93.75 82 PRO A C 1
ATOM 655 O O . PRO A 1 82 ? -4.094 -7.218 13.009 1.00 93.75 82 PRO A O 1
ATOM 658 N N . GLU A 1 83 ? -1.998 -6.443 12.850 1.00 94.06 83 GLU A N 1
ATOM 659 C CA . GLU A 1 83 ? -2.275 -5.188 13.557 1.00 94.06 83 GLU A CA 1
ATOM 660 C C . GLU A 1 83 ? -3.087 -4.223 12.695 1.00 94.06 83 GLU A C 1
ATOM 662 O O . GLU A 1 83 ? -4.061 -3.634 13.169 1.00 94.06 83 GLU A O 1
ATOM 667 N N . MET A 1 84 ? -2.743 -4.114 11.410 1.00 94.81 84 MET A N 1
ATOM 668 C CA . MET A 1 84 ? -3.499 -3.311 10.450 1.00 94.81 84 MET A CA 1
ATOM 669 C C . MET A 1 84 ? -4.943 -3.806 10.317 1.00 94.81 84 MET A C 1
ATOM 671 O O . MET A 1 84 ? -5.876 -3.002 10.310 1.00 94.81 84 MET A O 1
ATOM 675 N N . VAL A 1 85 ? -5.146 -5.125 10.262 1.00 95.88 85 VAL A N 1
ATOM 676 C CA . VAL A 1 85 ? -6.483 -5.736 10.243 1.00 95.88 85 VAL A CA 1
ATOM 677 C C . VAL A 1 85 ? -7.260 -5.335 11.497 1.00 95.88 85 VAL A C 1
ATOM 679 O O . VAL A 1 85 ? -8.361 -4.794 11.389 1.00 95.88 85 VAL A O 1
ATOM 682 N N . LYS A 1 86 ? -6.675 -5.507 12.690 1.00 95.62 86 LYS A N 1
ATOM 683 C CA . LYS A 1 86 ? -7.319 -5.108 13.954 1.00 95.62 86 LYS A CA 1
ATOM 684 C C . LYS A 1 86 ? -7.728 -3.635 13.957 1.00 95.62 86 LYS A C 1
ATOM 686 O O . LYS A 1 86 ? -8.827 -3.319 14.402 1.00 95.62 86 LYS A O 1
ATOM 691 N N . GLY A 1 87 ? -6.883 -2.739 13.450 1.00 95.50 87 GLY A N 1
ATOM 692 C CA . GLY A 1 87 ? -7.194 -1.310 13.414 1.00 95.50 87 GLY A CA 1
ATOM 693 C C . GLY A 1 87 ? -8.330 -0.953 12.449 1.00 95.50 87 GLY A C 1
ATOM 694 O O . GLY A 1 87 ? -9.191 -0.148 12.806 1.00 95.50 87 GLY A O 1
ATOM 695 N N . VAL A 1 88 ? -8.401 -1.606 11.280 1.00 95.94 88 VAL A N 1
ATOM 696 C CA . VAL A 1 88 ? -9.503 -1.449 10.306 1.00 95.94 88 VAL A CA 1
ATOM 697 C C . VAL A 1 88 ? -10.853 -1.900 10.882 1.00 95.94 88 VAL A C 1
ATOM 699 O O . VAL A 1 88 ? -11.882 -1.264 10.630 1.00 95.94 88 VAL A O 1
ATOM 702 N N . PHE A 1 89 ? -10.853 -2.968 11.683 1.00 95.44 89 PHE A N 1
ATOM 703 C CA . PHE A 1 89 ? -12.054 -3.491 12.343 1.00 95.44 89 PHE A CA 1
ATOM 704 C C . PHE A 1 89 ? -12.367 -2.841 13.698 1.00 95.44 89 PHE A C 1
ATOM 706 O O . PHE A 1 89 ? -13.430 -3.108 14.251 1.00 95.44 89 PHE A O 1
ATOM 713 N N . SER A 1 90 ? -11.491 -1.987 14.234 1.00 95.31 90 SER A N 1
ATOM 714 C CA . SER A 1 90 ? -11.746 -1.295 15.503 1.00 95.31 90 SER A CA 1
ATOM 715 C C . SER A 1 90 ? -12.873 -0.266 15.379 1.00 95.31 90 SER A C 1
ATOM 717 O O . SER A 1 90 ? -13.166 0.203 14.280 1.00 95.31 90 SER A O 1
ATOM 719 N N . ASP A 1 91 ? -13.451 0.154 16.504 1.00 93.31 91 ASP A N 1
ATOM 720 C CA . ASP A 1 91 ? -14.455 1.230 16.549 1.00 93.31 91 ASP A CA 1
ATOM 721 C C . ASP A 1 91 ? -13.834 2.637 16.624 1.00 93.31 91 ASP A C 1
ATOM 723 O O . ASP A 1 91 ? -14.537 3.645 16.580 1.00 93.31 91 ASP A O 1
ATOM 727 N N . GLN A 1 92 ? -12.504 2.727 16.729 1.00 95.31 92 GLN A N 1
ATOM 728 C CA . GLN A 1 92 ? -11.793 3.996 16.842 1.00 95.31 92 GLN A CA 1
ATOM 729 C C . GLN A 1 92 ? -11.460 4.550 15.458 1.00 95.31 92 GLN A C 1
ATOM 731 O O . GLN A 1 92 ? -10.645 3.979 14.730 1.00 95.31 92 GLN A O 1
ATOM 736 N N . ILE A 1 93 ? -12.035 5.707 15.119 1.00 93.31 93 ILE A N 1
ATOM 737 C CA . ILE A 1 93 ? -11.851 6.344 13.805 1.00 93.31 93 ILE A CA 1
ATOM 738 C C . ILE A 1 93 ? -10.374 6.595 13.469 1.00 93.31 93 ILE A C 1
ATOM 740 O O . ILE A 1 93 ? -9.943 6.372 12.341 1.00 93.31 93 ILE A O 1
ATOM 744 N N . GLU A 1 94 ? -9.575 6.979 14.464 1.00 95.31 94 GLU A N 1
ATOM 745 C CA . GLU A 1 94 ? -8.144 7.238 14.304 1.00 95.31 94 GLU A CA 1
ATOM 746 C C . GLU A 1 94 ? -7.387 5.966 13.876 1.00 95.31 94 GLU A C 1
ATOM 748 O O . GLU A 1 94 ? -6.621 5.981 12.912 1.00 95.31 94 GLU A O 1
ATOM 753 N N . LEU A 1 95 ? -7.669 4.828 14.523 1.00 94.94 95 LEU A N 1
ATOM 754 C C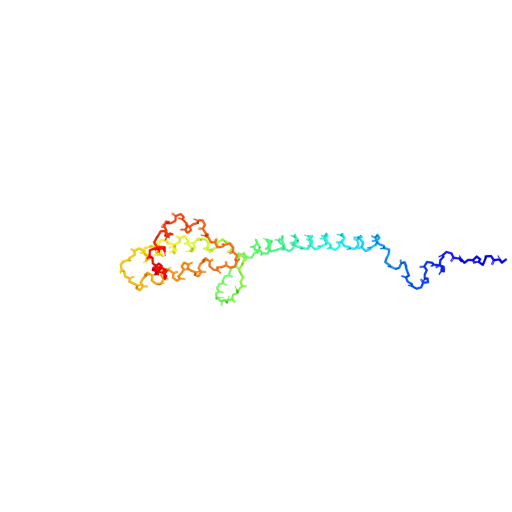A . LEU A 1 95 ? -7.056 3.539 14.184 1.00 94.94 95 LEU A CA 1
ATOM 755 C C . LEU A 1 95 ? -7.504 3.036 12.808 1.00 94.94 95 LEU A C 1
ATOM 757 O O . LEU A 1 95 ? -6.687 2.479 12.066 1.00 94.94 95 LEU A O 1
ATOM 761 N N . GLN A 1 96 ? -8.768 3.265 12.441 1.00 95.00 96 GLN A N 1
ATOM 762 C CA . GLN A 1 96 ? -9.280 2.935 11.110 1.00 95.00 96 GLN A CA 1
A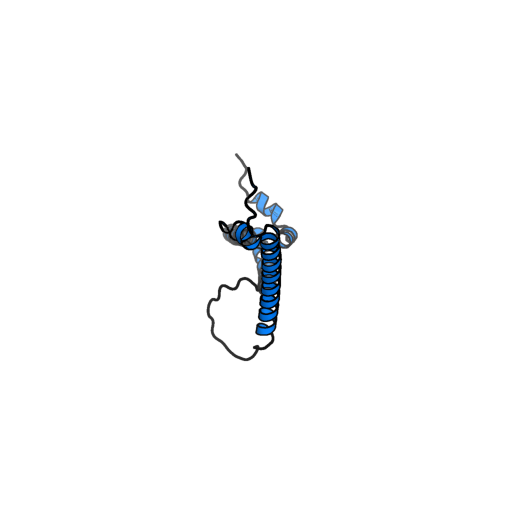TOM 763 C C . GLN A 1 96 ? -8.557 3.743 10.026 1.00 95.00 96 GLN A C 1
ATOM 765 O O . GLN A 1 96 ? -8.099 3.164 9.039 1.00 95.00 96 GLN A O 1
ATOM 770 N N . ILE A 1 97 ? -8.402 5.060 10.209 1.00 94.62 97 ILE A N 1
ATOM 771 C CA . ILE A 1 97 ? -7.714 5.944 9.254 1.00 94.62 97 ILE A CA 1
ATOM 772 C C . ILE A 1 97 ? -6.244 5.548 9.116 1.00 94.62 97 ILE A C 1
ATOM 774 O O . ILE A 1 97 ? -5.749 5.402 7.993 1.00 94.62 97 ILE A O 1
ATOM 778 N N . GLN A 1 98 ? -5.545 5.341 10.234 1.00 96.06 98 GLN A N 1
ATOM 779 C CA . GLN A 1 98 ? -4.136 4.947 10.228 1.00 96.06 98 GLN A CA 1
ATOM 780 C C . GLN A 1 98 ? -3.939 3.610 9.508 1.00 96.06 98 GLN A C 1
ATOM 782 O O . GLN A 1 98 ? -3.114 3.510 8.596 1.00 96.06 98 GLN A O 1
ATOM 787 N N . SER A 1 99 ? -4.746 2.604 9.845 1.00 95.62 99 SER A N 1
ATOM 788 C CA . SER A 1 99 ? -4.628 1.263 9.265 1.00 95.62 99 SER A CA 1
ATOM 789 C C . SER A 1 99 ? -5.013 1.240 7.786 1.00 95.62 99 SER A C 1
ATOM 791 O O . SER A 1 99 ? -4.287 0.680 6.966 1.00 95.62 99 SER A O 1
ATOM 793 N N . THR A 1 100 ? -6.083 1.939 7.400 1.00 95.06 100 THR A N 1
ATOM 794 C CA . THR A 1 100 ? -6.484 2.082 5.988 1.00 95.06 100 THR A CA 1
ATOM 795 C C . THR A 1 100 ? -5.421 2.832 5.180 1.00 95.06 100 THR A C 1
ATOM 797 O O . THR A 1 100 ? -5.124 2.472 4.041 1.00 95.06 100 THR A O 1
ATOM 800 N N . THR A 1 101 ? -4.770 3.838 5.775 1.00 94.69 101 THR A N 1
ATOM 801 C CA . THR A 1 101 ? -3.654 4.555 5.140 1.00 94.69 101 THR A CA 1
ATOM 802 C C . THR A 1 101 ? -2.459 3.637 4.900 1.00 94.69 101 THR A C 1
ATOM 804 O O . THR A 1 101 ? -1.851 3.712 3.828 1.00 94.69 101 THR A O 1
ATOM 807 N N . LYS A 1 102 ? -2.131 2.763 5.860 1.00 93.88 102 LYS A N 1
ATOM 808 C CA . LYS A 1 102 ? -1.086 1.743 5.697 1.00 93.88 102 LYS A CA 1
ATOM 809 C C . LYS A 1 102 ? -1.428 0.775 4.564 1.00 93.88 102 LYS A C 1
ATOM 811 O O . LYS A 1 102 ? -0.604 0.602 3.671 1.00 93.88 102 LYS A O 1
ATOM 816 N N . PHE A 1 103 ? -2.659 0.256 4.512 1.00 95.06 103 PHE A N 1
ATOM 817 C CA . PHE A 1 103 ? -3.117 -0.596 3.404 1.00 95.06 103 PHE A CA 1
ATOM 818 C C . PHE A 1 103 ? -3.009 0.106 2.048 1.00 95.06 103 PHE A C 1
ATOM 820 O O . PHE A 1 103 ? -2.489 -0.470 1.095 1.00 95.06 103 PHE A O 1
ATOM 827 N N . ARG A 1 104 ? -3.416 1.379 1.958 1.00 95.00 104 ARG A N 1
ATOM 828 C CA . ARG A 1 104 ? -3.279 2.166 0.725 1.00 95.00 104 ARG A CA 1
ATOM 829 C C . ARG A 1 104 ? -1.821 2.271 0.282 1.00 95.00 104 ARG A C 1
ATOM 831 O O . ARG A 1 104 ? -1.535 2.048 -0.889 1.00 95.00 104 ARG A O 1
ATOM 838 N N . LYS A 1 105 ? -0.904 2.612 1.196 1.00 91.25 105 LYS A N 1
ATOM 839 C CA . LYS A 1 105 ? 0.536 2.708 0.897 1.00 91.25 105 LYS A CA 1
ATOM 840 C C . LYS A 1 105 ? 1.100 1.361 0.448 1.00 91.25 105 LYS A C 1
ATOM 842 O O . LYS A 1 105 ? 1.814 1.313 -0.546 1.00 91.25 105 LYS A O 1
ATOM 847 N N . LEU A 1 106 ? 0.737 0.286 1.146 1.00 90.50 106 LEU A N 1
ATOM 848 C CA . LEU A 1 106 ? 1.178 -1.071 0.846 1.00 90.50 106 LEU A CA 1
ATOM 849 C C . LEU A 1 106 ? 0.759 -1.522 -0.559 1.00 90.50 106 LEU A C 1
ATOM 851 O O . LEU A 1 106 ? 1.569 -2.069 -1.300 1.00 90.50 106 LEU A O 1
ATOM 855 N N . LEU A 1 107 ? -0.493 -1.255 -0.934 1.00 91.75 107 LEU A N 1
ATOM 856 C CA . LEU A 1 107 ? -1.051 -1.648 -2.229 1.00 91.75 107 LEU A CA 1
ATOM 857 C C . LEU A 1 107 ? -0.667 -0.704 -3.376 1.00 91.75 107 LEU A C 1
ATOM 859 O O . LEU A 1 107 ? -0.824 -1.069 -4.536 1.00 91.75 107 LEU A O 1
ATOM 863 N N . SER A 1 108 ? -0.157 0.490 -3.066 1.00 93.38 108 SER A N 1
ATOM 864 C CA . SER A 1 108 ? 0.309 1.469 -4.060 1.00 93.38 108 SER A CA 1
ATOM 865 C C . SER A 1 108 ? 1.786 1.291 -4.438 1.00 93.38 108 SER A C 1
ATOM 867 O O . SER A 1 108 ? 2.330 2.124 -5.158 1.00 93.38 108 SER A O 1
ATOM 869 N N . LYS A 1 109 ? 2.456 0.240 -3.944 1.00 87.88 109 LYS A N 1
ATOM 870 C CA . LYS A 1 109 ? 3.833 -0.090 -4.336 1.00 87.88 109 LYS A CA 1
ATOM 871 C C . LYS A 1 109 ? 3.887 -0.473 -5.819 1.00 87.88 109 LYS A C 1
ATOM 873 O O . LYS A 1 109 ? 3.046 -1.228 -6.299 1.00 87.88 109 LYS A O 1
ATOM 878 N N . GLU A 1 110 ? 4.903 0.016 -6.531 1.00 80.50 110 GLU A N 1
ATOM 879 C CA . GLU A 1 110 ? 5.037 -0.190 -7.983 1.00 80.50 110 GLU A CA 1
ATOM 880 C C . GLU A 1 110 ? 5.338 -1.643 -8.371 1.00 80.50 110 GLU A C 1
ATOM 882 O O . GLU A 1 110 ? 4.996 -2.079 -9.471 1.00 80.50 110 GLU A O 1
ATOM 887 N N . ARG A 1 111 ? 5.988 -2.405 -7.484 1.00 80.75 111 ARG A N 1
ATOM 888 C CA . ARG A 1 111 ? 6.383 -3.791 -7.739 1.00 80.75 111 ARG A CA 1
ATOM 889 C C . ARG A 1 111 ? 5.761 -4.727 -6.721 1.00 80.75 111 ARG A C 1
ATOM 891 O O . ARG A 1 111 ? 5.910 -4.524 -5.523 1.00 80.75 111 ARG A O 1
ATOM 898 N N . ASN A 1 112 ? 5.111 -5.767 -7.240 1.00 81.19 112 ASN A N 1
ATOM 899 C CA . ASN A 1 112 ? 4.591 -6.909 -6.489 1.00 81.19 112 ASN A CA 1
ATOM 900 C C . ASN A 1 112 ? 3.857 -6.526 -5.183 1.00 81.19 112 ASN A C 1
ATOM 902 O O . ASN A 1 112 ? 4.240 -7.002 -4.114 1.00 81.19 112 ASN A O 1
ATOM 906 N N . PRO A 1 113 ? 2.814 -5.669 -5.225 1.00 89.00 113 PRO A N 1
ATOM 907 C CA . PRO A 1 113 ? 2.007 -5.415 -4.036 1.00 89.00 113 PRO A CA 1
ATOM 908 C C . PRO A 1 113 ? 1.375 -6.733 -3.538 1.00 89.00 113 PRO A C 1
ATOM 910 O O . PRO A 1 113 ? 0.925 -7.532 -4.366 1.00 89.00 113 PRO A O 1
ATOM 913 N N . PRO A 1 114 ? 1.291 -6.975 -2.214 1.00 90.12 114 PRO A N 1
ATOM 914 C CA . PRO A 1 114 ? 0.810 -8.240 -1.645 1.00 90.12 114 PRO A CA 1
ATOM 915 C C . PRO A 1 114 ? -0.725 -8.340 -1.684 1.00 90.12 114 PRO A C 1
ATOM 917 O O . PRO A 1 114 ? -1.394 -8.435 -0.657 1.00 90.12 114 PRO A O 1
ATOM 920 N N . ILE A 1 115 ? -1.300 -8.283 -2.886 1.00 91.38 115 ILE A N 1
ATOM 921 C CA . ILE A 1 115 ? -2.748 -8.217 -3.116 1.00 91.38 115 ILE A CA 1
ATOM 922 C C . ILE A 1 115 ? -3.449 -9.455 -2.547 1.00 91.38 115 ILE A C 1
ATOM 924 O O . ILE A 1 115 ? -4.427 -9.313 -1.818 1.00 91.38 115 ILE A O 1
ATOM 928 N N . GLU A 1 116 ? -2.937 -10.653 -2.840 1.00 92.00 116 GLU A N 1
ATOM 929 C CA . GLU A 1 116 ? -3.545 -11.915 -2.394 1.00 92.00 116 GLU A CA 1
ATOM 930 C C . GLU A 1 116 ? -3.591 -12.010 -0.868 1.00 92.00 116 GLU A C 1
ATOM 932 O O . GLU A 1 116 ? -4.659 -12.225 -0.302 1.00 92.00 116 GLU A O 1
ATOM 937 N N . ARG A 1 117 ? -2.473 -11.712 -0.195 1.00 89.31 117 ARG A N 1
ATOM 938 C CA . ARG A 1 117 ? -2.401 -11.699 1.273 1.00 89.31 117 ARG A CA 1
ATOM 939 C C . ARG A 1 117 ? -3.405 -10.724 1.883 1.00 89.31 117 ARG A C 1
ATOM 941 O O . ARG A 1 117 ? -4.064 -11.049 2.864 1.00 89.31 117 ARG A O 1
ATOM 948 N N . VAL A 1 118 ? -3.564 -9.531 1.300 1.00 92.00 118 VAL A N 1
ATOM 949 C CA . VAL A 1 118 ? -4.558 -8.557 1.779 1.00 92.00 118 VAL A CA 1
ATOM 950 C C . VAL A 1 118 ? -5.983 -9.086 1.596 1.00 92.00 118 VAL A C 1
ATOM 952 O O . VAL A 1 118 ? -6.801 -8.929 2.502 1.00 92.00 118 VAL A O 1
ATOM 955 N N . ILE A 1 119 ? -6.291 -9.749 0.479 1.00 93.19 119 ILE A N 1
ATOM 956 C CA . ILE A 1 119 ? -7.610 -10.362 0.253 1.00 93.19 119 ILE A CA 1
ATOM 957 C C . ILE A 1 119 ? -7.886 -11.463 1.284 1.00 93.19 119 ILE A C 1
ATOM 959 O O . ILE A 1 119 ? -8.975 -11.491 1.857 1.00 93.19 119 ILE A O 1
ATOM 963 N N . GLU A 1 120 ? -6.903 -12.318 1.571 1.00 92.50 120 GLU A N 1
ATOM 964 C CA . GLU A 1 120 ? -7.013 -13.409 2.551 1.00 92.50 120 GLU A CA 1
ATOM 965 C C . GLU A 1 120 ? -7.349 -12.911 3.963 1.00 92.50 120 GLU A C 1
ATOM 967 O O . GLU A 1 120 ? -8.047 -13.598 4.706 1.00 92.50 120 GLU A O 1
ATOM 972 N N . THR A 1 121 ? -6.929 -11.694 4.328 1.00 91.12 121 THR A N 1
ATOM 973 C CA . THR A 1 121 ? -7.297 -11.099 5.626 1.00 91.12 121 THR A CA 1
ATOM 974 C C . THR A 1 121 ? -8.772 -10.693 5.743 1.00 91.12 121 THR A C 1
ATOM 976 O O . THR A 1 121 ? -9.233 -10.374 6.837 1.00 91.12 121 THR A O 1
ATOM 979 N N . GLY A 1 122 ? -9.527 -10.669 4.638 1.00 92.38 122 GLY A N 1
ATOM 980 C CA . GLY A 1 122 ? -10.959 -10.352 4.642 1.00 92.38 122 GLY A CA 1
ATOM 981 C C . GLY A 1 122 ? -11.304 -8.868 4.820 1.00 92.38 122 GLY A C 1
ATOM 982 O O . GLY A 1 122 ? -12.473 -8.531 4.985 1.00 92.38 122 GLY A O 1
ATOM 983 N N . VAL A 1 123 ? -10.328 -7.956 4.750 1.00 94.81 123 VAL A N 1
ATOM 984 C CA . VAL A 1 123 ? -10.544 -6.503 4.942 1.00 94.81 123 VAL A CA 1
ATOM 985 C C . VAL A 1 123 ? -11.318 -5.821 3.805 1.00 94.81 123 VAL A C 1
ATOM 987 O O . VAL A 1 123 ? -11.770 -4.688 3.959 1.00 94.81 123 VAL A O 1
ATOM 990 N N . VAL A 1 124 ? -11.497 -6.495 2.663 1.00 94.19 124 VAL A N 1
ATOM 991 C CA . VAL A 1 124 ? -12.123 -5.917 1.460 1.00 94.19 124 VAL A CA 1
ATOM 992 C C . VAL A 1 124 ? -13.566 -5.477 1.715 1.00 94.19 124 VAL A C 1
ATOM 994 O O . VAL A 1 124 ? -13.935 -4.375 1.318 1.00 94.19 124 VAL A O 1
ATOM 997 N N . SER A 1 125 ? -14.370 -6.292 2.407 1.00 93.31 125 SER A N 1
ATOM 998 C CA . SER A 1 125 ? -15.755 -5.933 2.757 1.00 93.31 125 SER A CA 1
ATOM 999 C C . SER A 1 125 ? -15.799 -4.669 3.614 1.00 93.31 125 SER A C 1
ATOM 1001 O O . SER A 1 125 ? -16.550 -3.742 3.324 1.00 93.31 125 SER A O 1
ATOM 1003 N N . ARG A 1 126 ? -14.903 -4.578 4.598 1.00 93.62 126 ARG A N 1
ATOM 1004 C CA . ARG A 1 126 ? -14.798 -3.419 5.484 1.00 93.62 126 ARG A CA 1
ATOM 1005 C C . ARG A 1 126 ? -14.385 -2.146 4.741 1.00 93.62 126 ARG A C 1
ATOM 1007 O O . ARG A 1 126 ? -14.889 -1.077 5.062 1.00 93.62 126 ARG A O 1
ATOM 1014 N N . PHE A 1 127 ? -13.516 -2.225 3.733 1.00 94.62 127 PHE A N 1
ATOM 1015 C CA . PHE A 1 127 ? -13.178 -1.052 2.912 1.00 94.62 127 PHE A CA 1
ATOM 1016 C C . PHE A 1 127 ? -14.357 -0.530 2.093 1.00 94.62 127 PHE A C 1
ATOM 1018 O O . PHE A 1 127 ? -14.454 0.679 1.877 1.00 94.62 127 PHE A O 1
ATOM 1025 N N . VAL A 1 128 ? -15.252 -1.417 1.652 1.00 93.12 128 VAL A N 1
ATOM 1026 C CA . VAL A 1 128 ? -16.486 -1.013 0.968 1.00 93.12 128 VAL A CA 1
ATOM 1027 C C . VAL A 1 128 ? -17.393 -0.242 1.925 1.00 93.12 128 VAL A C 1
ATOM 1029 O O . VAL A 1 128 ? -17.887 0.815 1.542 1.00 93.12 128 VAL A O 1
ATOM 1032 N N . ASP A 1 129 ? -17.533 -0.700 3.170 1.00 91.31 129 ASP A N 1
ATOM 1033 C CA . ASP A 1 129 ? -18.341 -0.019 4.193 1.00 91.31 129 ASP A CA 1
ATOM 1034 C C . ASP A 1 129 ? -17.780 1.362 4.574 1.00 91.31 129 ASP A C 1
ATOM 1036 O O . ASP A 1 129 ? -18.534 2.294 4.843 1.00 91.31 129 ASP A O 1
ATOM 1040 N N . LEU A 1 130 ? -16.448 1.513 4.583 1.00 89.44 130 LEU A N 1
ATOM 1041 C CA . LEU A 1 130 ? -15.775 2.791 4.855 1.00 89.44 130 LEU A CA 1
ATOM 1042 C C . LEU A 1 130 ? -15.916 3.798 3.705 1.00 89.44 130 LEU A C 1
ATOM 1044 O O . LEU A 1 130 ? -15.664 4.993 3.891 1.00 89.44 130 LEU A O 1
ATOM 1048 N N . LYS A 1 131 ? -16.282 3.342 2.503 1.00 87.25 131 LYS A N 1
ATOM 1049 C CA . LYS A 1 131 ? -16.478 4.231 1.365 1.00 87.25 131 LYS A CA 1
ATOM 1050 C C . LYS A 1 131 ? -17.762 5.039 1.590 1.00 87.25 131 LYS A C 1
ATOM 1052 O O . LYS A 1 131 ? -18.816 4.454 1.828 1.00 87.25 131 LYS A O 1
ATOM 1057 N N . PRO A 1 132 ? -17.730 6.373 1.424 1.00 80.75 132 PRO A N 1
ATOM 1058 C CA . PRO A 1 132 ? -18.952 7.157 1.485 1.00 80.75 132 PRO A CA 1
ATOM 1059 C C . PRO A 1 132 ? -19.960 6.673 0.425 1.00 80.75 132 PRO A C 1
ATOM 1061 O O . PRO A 1 132 ? -19.546 6.278 -0.687 1.00 80.75 132 PRO A O 1
ATOM 1064 N N . PRO A 1 133 ? -21.271 6.703 0.747 1.00 77.00 133 PRO A N 1
ATOM 1065 C CA . PRO A 1 133 ? -22.313 6.396 -0.220 1.00 77.00 133 PRO A CA 1
ATOM 1066 C C . PRO A 1 133 ? -22.126 7.293 -1.446 1.00 77.00 133 PRO A C 1
ATOM 1068 O O . PRO A 1 133 ? -21.747 8.460 -1.332 1.00 77.00 133 PRO A O 1
ATOM 1071 N N . GLY A 1 134 ? -22.275 6.694 -2.628 1.00 79.56 134 GLY A N 1
ATOM 1072 C CA . GLY A 1 134 ? -22.156 7.433 -3.881 1.00 79.56 134 GLY A CA 1
ATOM 1073 C C . GLY A 1 134 ? -23.225 8.527 -3.990 1.00 79.56 134 GLY A C 1
ATOM 1074 O O . GLY A 1 134 ? -24.231 8.446 -3.282 1.00 79.56 134 GLY A O 1
ATOM 1075 N N . PRO A 1 135 ? -22.993 9.541 -4.841 1.00 69.62 135 PRO A N 1
ATOM 1076 C CA . PRO A 1 135 ? -24.020 10.518 -5.185 1.00 69.62 135 PRO A CA 1
ATOM 1077 C C . PRO A 1 135 ? -25.224 9.867 -5.877 1.00 69.62 135 PRO A C 1
ATOM 1079 O O . PRO A 1 135 ? -25.036 8.813 -6.534 1.00 69.62 135 PRO A O 1
#
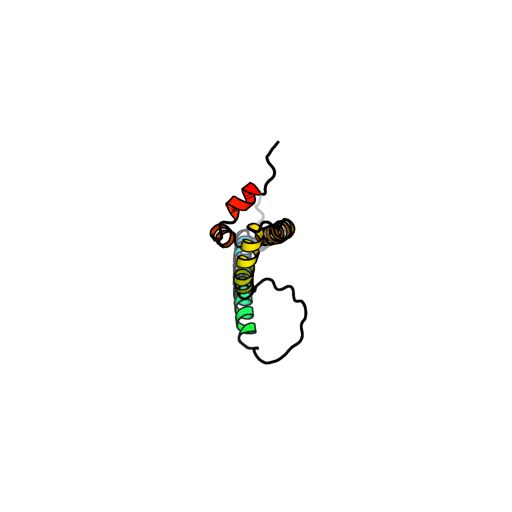
Organism: Trichophyton rubrum (strain ATCC MYA-4607 / CBS 118892) (NCBI:txid559305)

pLDDT: mean 75.54, std 19.33, range [32.09, 96.06]

InterPro domains:
  IPR002652 Importin-alpha, importin-beta-binding domain [PF01749] (10-101)
  IPR002652 Importin-alpha, importin-beta-binding domain [PS51214] (1-58)
  IPR011989 Armadillo-like helical [G3DSA:1.25.10.10] (66-130)
  IPR016024 Armadillo-type fold [SSF48371] (6-130)
  IPR036975 Importin-alpha, importin-beta-binding domain superfamily [G3DSA:1.20.5.690] (9-51)

Sequence (135 aa):
MAERYIPEHRRTQFKAKGTFKQDELRRRREEQQVEIRKQKREENLAKRRGIGAGIGASDGGMLADSDDEAGPIETELDAELPEMVKGVFSDQIELQIQSTTKFRKLLSKERNPPIERVIETGVVSRFVDLKPPGP

Secondary structure (DSSP, 8-state):
-------HHHHHHGGGTTTT-HHHHHHHHHHHHHHHHHHHHHHHHHHHHHHHT----------------HHHHHHHHHHHHHHHHHHHHSS-HHHHHHHHHHHHHHHT-SS---HHHHHHTTHHHHHHHHSPPP-

Nearest PDB structures (foldseek):
  5vqi-assembly1_B  TM=9.956E-01  e=2.413E-04  Neurospora crassa
  4bqk-assembly1_A  TM=9.776E-01  e=5.897E-04  Oryza sativa
  7n8j-assembly1_A  TM=9.719E-01  e=4.001E-03  Homo sapiens
  7ld5-assembly1_A  TM=2.941E-01  e=4.774E+00  Mycolicibacterium smegmatis

=== Feature glossary ===
The record interleaves many kinds of information about one protein. Here is each kind framed as the question it answers.

Q: What does the local fold look like, residue by residue?
A: The Foldseek 3Di string encodes local tertiary geometry as a 20-letter alphabet — one character per residue — derived from the relative positions of nearby Cα atoms. Unlike the amino-acid sequence, 3Di is a direct function of the 3D structure, so two proteins with the same fold have similar 3Di strings even at low sequence identity.

Q: Which residues are in helices, strands, or loops?
A: The SS8 string is DSSP's per-residue secondary-structure call. α-helix (H) means an i→i+4 H-bond ladder; β-strand (E) means the residue participates in a β-sheet; 3₁₀ (G) and π (I) are tighter and wider helices; T/S are turns/bends; '-' is loop.

Q: How big and how compact is the whole molecule?
A: Radius of gyration (Rg) is the root-mean-square distance of Cα atoms from their centroid — a single number for overall size and compactness. A globular domain of N residues has Rg ≈ 2.2·N^0.38 Å; an extended or disordered chain has a much larger Rg. The Cα contact count is the number of residue pairs whose Cα atoms are within 8 Å and are more than four positions apart in sequence — a standard proxy for tertiary packing density. The bounding box is the smallest axis-aligned box enclosing all Cα atoms.

Q: Where is each backbone atom in 3D?
A: Structure coordinates are given as an mmCIF _atom_site loop: one row per atom with element, residue name, chain id, sequence number, and x/y/z position in Å. Only the four main-chain atoms per residue are included here; side chains are omitted to keep the record compact.

Q: What is the amino-acid chain?
A: Primary structure: the covalent order of the twenty standard amino acids along the backbone. Two proteins with the same sequence will (almost always) fold to the same structure; two with 30% identity often share a fold but not the details.

Q: What if only a Cα trace is available?
A: Three-state secondary structure (P-SEA) collapses the eight DSSP classes into helix (a), strand (b), and coil (c). P-SEA assigns these from Cα geometry alone — distances and angles — without requiring backbone oxygens, so it works on any Cα trace.

Q: What family and function is it annotated with?
A: Database cross-references. InterPro integrates a dozen domain/family signature data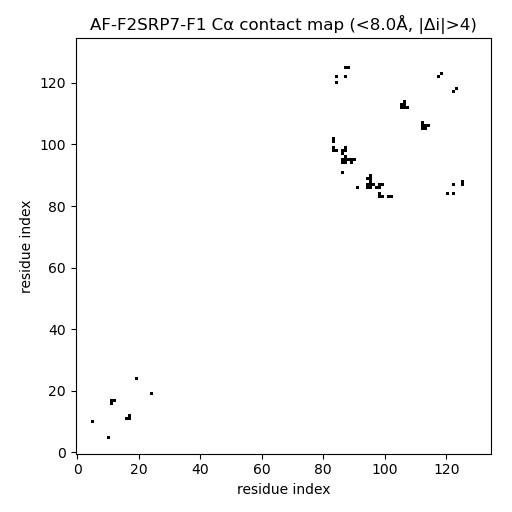bases into unified entries with residue-range hits. GO terms attach function/process/location labels with evidence codes. CATH codes position the fold in a four-level structural taxonomy. Organism is the NCBI-taxonomy species name.

Q: How confident is the AlphaFold model at each residue?
A: pLDDT is the predicted lDDT-Cα score: AlphaFold's confidence that the local environment of each residue (all inter-atomic distances within 15 Å) is correctly placed. It is a per-residue number between 0 and 100, with higher meaning more reliable.

Q: How mobile is each atom in the crystal?
A: B-factor (Debye–Waller factor) reflects atomic displacement in the crystal lattice. It is an experimental observable (units Å²), not a prediction; low values mean the atom is pinned down, high values mean it moves or is heterogeneous across the crystal.

Q: Which residues are buried vs exposed?
A: SASA measures how much of the protein is reachable by solvent. It is computed by rolling a water-sized probe over the atomic surface and summing the exposed area (Å²). Per-residue SASA distinguishes core (buried, low SASA) from surface (exposed, high SASA) residues; total SASA is a whole-molecule size measure.

Q: What do the diagnostic plots show?
A: Plot images: a contact map (which residues are close in 3D, as an N×N binary image), a Ramachandran scatter (backbone torsion angles, revealing secondary-structure composition at a glance), and — for AlphaFold structures — a PAE heatmap (pairwise prediction confidence).

Q: What known structures does this most resemble?
A: The Foldseek neighbor list gives the closest experimentally determined structures in the PDB, ranked by structural alignment. TM-score near 1 means near-identical fold; near 0.3 means only rough topology match. This is how one finds what a novel AlphaFold prediction most resembles in the solved-structure universe.

Q: Are the domains correctly placed relative to each other?
A: Predicted aligned error is AlphaFold's pairwise confidence. Unlike pLDDT (per-residue), PAE is per-residue-pair and captures whether two parts of the structure are correctly placed relative to each other. Units are ångströms of expected positional error.

Q: What do the rendered images show?
A: Structure images are PyMOL renders from six orthogonal camera directions. Cartoon representation draws helices as coils and strands as arrows; sticks shows the backbone as bonds; surface shows the solvent-excluded envelope. Rainbow coloring maps sequence position to hue (blue→red, N→C); chain coloring assigns a distinct color per polypeptide.

Q: What are the backbone torsion angles?
A: φ (phi) and ψ (psi) are the two rotatable backbone dihedrals per residue: φ is the C(i-1)–N–Cα–C torsion, ψ is the N–Cα–C–N(i+1) torsion, both in degrees on (−180°, 180°]. α-helical residues cluster near (−60°, −45°); β-strand residues near (−120°, +130°). A Ramachandran plot is simply a scatter of (φ, ψ) for every residue.